Protein AF-A0A7J7HJM8-F1 (afdb_monomer)

InterPro domains:
  IPR050194 Glycosyltransferase group 1 [PTHR45947] (1-89)

Radius of gyration: 20.31 Å; Cα contacts (8 Å, |Δi|>4): 134; chains: 1; bounding box: 43×24×55 Å

Secondary structure (DSSP, 8-state):
-HHHHHHHHHS-S-EEES-HHHHHHHHHTT-S-GGGEEE-PPP--TTTS-GGG--HHHHHHHTTT-TTS--EEE-----GGGT-TT-SHHHHHHHTTTSS--------THHHHHHHHH-SEEE----------

Foldseek 3Di:
DLVVLLVVQQPDQADEDQDPVVLVVCVVSPSDPSVRYDYDHDDDDCVQQDLVLADPVLLCLQQVNPNPDAGEAEDDDLDVQLVPPVSDPVSVCVVCPPPRGDDPDDDDGSSVSNNNSSHPHYDYRDPPPPPPD

Structure (mmCIF, N/CA/C/O backbone):
data_AF-A0A7J7HJM8-F1
#
_entry.id   AF-A0A7J7HJM8-F1
#
loop_
_atom_site.group_PDB
_atom_site.id
_atom_site.type_symbol
_atom_site.label_atom_id
_atom_site.label_alt_id
_atom_site.label_comp_id
_atom_site.label_asym_id
_atom_site.label_entity_id
_atom_site.label_seq_id
_atom_site.pdbx_PDB_ins_code
_atom_site.Cartn_x
_atom_site.Cartn_y
_atom_site.Cartn_z
_atom_site.occupancy
_atom_site.B_iso_or_equiv
_atom_site.auth_seq_id
_atom_site.auth_c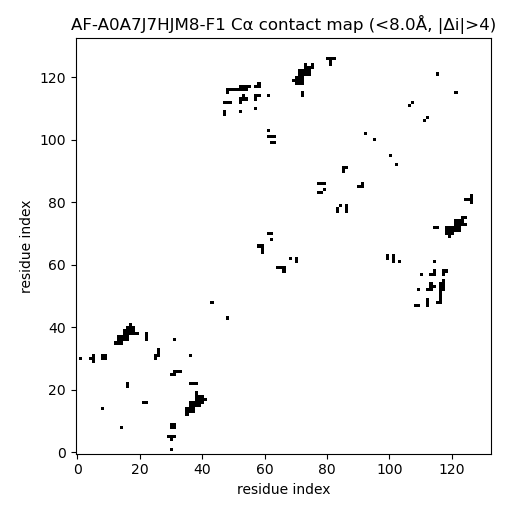omp_id
_atom_site.auth_asym_id
_atom_site.auth_atom_id
_atom_site.pdbx_PDB_model_num
ATOM 1 N N . MET A 1 1 ? 25.030 -5.208 -14.409 1.00 70.75 1 MET A N 1
ATOM 2 C CA . MET A 1 1 ? 23.550 -5.297 -14.348 1.00 70.75 1 MET A CA 1
ATOM 3 C C . MET A 1 1 ? 22.869 -4.757 -15.612 1.00 70.75 1 MET A C 1
ATOM 5 O O . MET A 1 1 ? 22.208 -5.522 -16.297 1.00 70.75 1 MET A O 1
ATOM 9 N N . TRP A 1 2 ? 23.064 -3.482 -15.981 1.00 82.19 2 TRP A N 1
ATOM 10 C CA . TRP A 1 2 ? 22.350 -2.816 -17.092 1.00 82.19 2 TRP A CA 1
ATOM 11 C C . TRP A 1 2 ? 22.435 -3.480 -18.469 1.00 82.19 2 TRP A C 1
ATOM 13 O O . TRP A 1 2 ? 21.497 -3.376 -19.252 1.00 82.19 2 TRP A O 1
ATOM 23 N N . TRP A 1 3 ? 23.540 -4.157 -18.778 1.00 83.81 3 TRP A N 1
ATOM 24 C CA . TRP A 1 3 ? 23.714 -4.827 -20.067 1.00 83.81 3 TRP A CA 1
ATOM 25 C C . TRP A 1 3 ? 22.663 -5.923 -20.308 1.00 83.81 3 TRP A C 1
ATOM 27 O O . TRP A 1 3 ? 22.124 -6.015 -21.406 1.00 83.81 3 TRP A O 1
ATOM 37 N N . VAL A 1 4 ? 22.289 -6.670 -19.264 1.00 86.94 4 VAL A N 1
ATOM 38 C CA . VAL A 1 4 ? 21.240 -7.701 -19.336 1.00 86.94 4 VAL A CA 1
ATOM 39 C C . VAL A 1 4 ? 19.870 -7.066 -19.582 1.00 86.94 4 VAL A C 1
ATOM 41 O O . VAL A 1 4 ? 19.132 -7.508 -20.454 1.00 86.94 4 VAL A O 1
ATOM 44 N N . ILE A 1 5 ? 19.561 -5.974 -18.875 1.00 86.31 5 ILE A N 1
ATOM 45 C CA . ILE A 1 5 ? 18.311 -5.219 -19.061 1.00 86.31 5 ILE A CA 1
ATOM 46 C C . ILE A 1 5 ? 18.226 -4.690 -20.503 1.00 86.31 5 ILE A C 1
ATOM 48 O O . ILE A 1 5 ? 17.219 -4.876 -21.176 1.00 86.31 5 ILE A O 1
ATOM 52 N N . LYS A 1 6 ? 19.311 -4.105 -21.024 1.00 87.75 6 LYS A N 1
ATOM 53 C CA . LYS A 1 6 ? 19.398 -3.644 -22.421 1.00 87.75 6 LYS A CA 1
ATOM 54 C C . LYS A 1 6 ? 19.201 -4.773 -23.426 1.00 87.75 6 LYS A C 1
ATOM 56 O O . LYS A 1 6 ? 18.524 -4.580 -24.429 1.00 87.75 6 LYS A O 1
ATOM 61 N N . PHE A 1 7 ? 19.815 -5.926 -23.182 1.00 87.94 7 PHE A N 1
ATOM 62 C CA . PHE A 1 7 ? 19.705 -7.084 -24.060 1.00 87.94 7 PHE A CA 1
ATOM 63 C C . PHE A 1 7 ? 18.255 -7.578 -24.151 1.00 87.94 7 PHE A C 1
ATOM 65 O O . PHE A 1 7 ? 17.721 -7.689 -25.251 1.00 87.94 7 PHE A O 1
ATOM 72 N N . LEU A 1 8 ? 17.592 -7.772 -23.008 1.00 87.81 8 LEU A N 1
ATOM 73 C CA . LEU A 1 8 ? 16.210 -8.258 -22.960 1.00 87.81 8 LEU A CA 1
ATOM 74 C C . LEU A 1 8 ? 15.218 -7.253 -23.569 1.00 87.81 8 LEU A C 1
ATOM 76 O O . LEU A 1 8 ? 14.380 -7.625 -24.385 1.00 87.81 8 LEU A O 1
ATOM 80 N N . HIS A 1 9 ? 15.339 -5.964 -23.240 1.00 87.81 9 HIS A N 1
ATOM 81 C CA . HIS A 1 9 ? 14.388 -4.936 -23.683 1.00 87.81 9 HIS A CA 1
ATOM 82 C C . HIS A 1 9 ? 14.575 -4.464 -25.137 1.00 87.81 9 HIS A C 1
ATOM 84 O O . HIS A 1 9 ? 13.723 -3.749 -25.671 1.00 87.81 9 HIS A O 1
ATOM 90 N N . LYS A 1 10 ? 15.662 -4.853 -25.811 1.00 84.44 10 LYS A N 1
ATOM 91 C CA . LYS A 1 10 ? 15.819 -4.615 -27.256 1.00 84.44 10 LYS A CA 1
ATOM 92 C C . LYS A 1 10 ? 14.919 -5.517 -28.099 1.00 84.44 10 LYS A C 1
ATOM 94 O O . LYS A 1 10 ? 14.487 -5.089 -29.166 1.00 84.44 10 LYS A O 1
ATOM 99 N N . ALA A 1 11 ? 14.639 -6.727 -27.615 1.00 87.19 11 ALA A N 1
ATOM 100 C CA . ALA A 1 11 ? 13.869 -7.739 -28.334 1.00 87.19 11 ALA A CA 1
ATOM 101 C C . ALA A 1 11 ? 12.345 -7.603 -28.166 1.00 87.19 11 ALA A C 1
ATOM 103 O O . ALA A 1 11 ? 11.607 -8.347 -28.799 1.00 87.19 11 ALA A O 1
ATOM 104 N N . VAL A 1 12 ? 11.866 -6.675 -27.329 1.00 88.38 12 VAL A N 1
ATOM 105 C CA . VAL A 1 12 ? 10.429 -6.488 -27.080 1.00 88.38 12 VAL A CA 1
ATOM 106 C C . VAL A 1 12 ? 9.840 -5.358 -27.924 1.00 88.38 12 VAL A C 1
ATOM 108 O O . VAL A 1 12 ? 10.487 -4.335 -28.199 1.00 88.38 12 VAL A O 1
ATOM 111 N N . ASP A 1 13 ? 8.576 -5.517 -28.303 1.00 90.94 13 ASP A N 1
ATOM 112 C CA . ASP A 1 13 ? 7.807 -4.492 -29.013 1.00 90.94 13 ASP A CA 1
ATOM 113 C C . ASP A 1 13 ? 7.406 -3.341 -28.090 1.00 90.94 13 ASP A C 1
ATOM 115 O O . ASP A 1 13 ? 7.412 -2.178 -28.499 1.00 90.94 13 ASP A O 1
ATOM 119 N N . LEU A 1 14 ? 7.132 -3.656 -26.820 1.00 92.62 14 LEU A N 1
ATOM 120 C CA . LEU A 1 14 ? 6.681 -2.698 -25.822 1.00 92.62 14 LEU A CA 1
ATOM 121 C C . LEU A 1 14 ? 7.284 -2.984 -24.442 1.00 92.62 14 LEU A C 1
ATOM 123 O O . LEU A 1 14 ? 7.293 -4.117 -23.970 1.00 92.62 14 LEU A O 1
ATOM 127 N N . THR A 1 15 ? 7.771 -1.935 -23.778 1.00 93.00 15 THR A N 1
ATOM 128 C CA . THR A 1 15 ? 8.237 -1.972 -22.387 1.00 93.00 15 THR A CA 1
ATOM 129 C C . THR A 1 15 ? 7.250 -1.223 -21.500 1.00 93.00 15 THR A C 1
ATOM 131 O O . THR A 1 15 ? 7.170 0.006 -21.538 1.00 93.00 15 THR A O 1
ATOM 134 N N . LEU A 1 16 ? 6.502 -1.974 -20.695 1.00 93.25 16 LEU A N 1
ATOM 135 C CA . LEU A 1 16 ? 5.553 -1.428 -19.730 1.00 93.25 16 LEU A CA 1
ATOM 136 C C . LEU A 1 16 ? 6.244 -1.164 -18.394 1.00 93.25 16 LEU A C 1
ATOM 138 O O . LEU A 1 16 ? 6.873 -2.059 -17.830 1.00 93.25 16 LEU A O 1
ATOM 142 N N . VAL A 1 17 ? 6.104 0.053 -17.872 1.00 92.75 17 VAL A N 1
ATOM 143 C CA . VAL A 1 17 ? 6.660 0.436 -16.569 1.00 92.75 17 VAL A CA 1
ATOM 144 C C . VAL A 1 17 ? 5.587 0.993 -15.632 1.00 92.75 17 VAL A C 1
ATOM 146 O O . VAL A 1 17 ? 4.693 1.713 -16.075 1.00 92.75 17 VAL A O 1
ATOM 149 N N . PRO A 1 18 ? 5.666 0.696 -14.324 1.00 89.56 18 PRO A N 1
ATOM 150 C CA . PRO A 1 18 ? 4.660 1.100 -13.344 1.00 89.56 18 PRO A CA 1
ATOM 151 C C . PRO A 1 18 ? 4.703 2.581 -12.948 1.00 89.56 18 PRO A C 1
ATOM 153 O O . PRO A 1 18 ? 3.815 3.029 -12.226 1.00 89.56 18 PRO A O 1
ATOM 156 N N . SER A 1 19 ? 5.747 3.331 -13.317 1.00 88.81 19 SER A N 1
ATOM 157 C CA . SER A 1 19 ? 5.898 4.732 -12.912 1.00 88.81 19 SER A CA 1
ATOM 158 C C . SER A 1 19 ? 6.695 5.558 -13.919 1.00 88.81 19 SER A C 1
ATOM 160 O O . SER A 1 19 ? 7.580 5.056 -14.614 1.00 88.81 19 SER A O 1
ATOM 162 N N . ALA A 1 20 ? 6.408 6.862 -13.949 1.00 89.94 20 ALA A N 1
ATOM 163 C CA . ALA A 1 20 ? 7.125 7.821 -14.787 1.00 89.94 20 ALA A CA 1
ATOM 164 C C . ALA A 1 20 ? 8.594 7.992 -14.374 1.00 89.94 20 ALA A C 1
ATOM 166 O O . ALA A 1 20 ? 9.437 8.250 -15.227 1.00 89.94 20 ALA A O 1
ATOM 167 N N . ALA A 1 21 ? 8.913 7.821 -13.087 1.00 89.88 21 ALA A N 1
ATOM 168 C CA . ALA A 1 21 ? 10.294 7.856 -12.609 1.00 89.88 21 ALA A CA 1
ATOM 169 C C . ALA A 1 21 ? 11.125 6.733 -13.248 1.00 89.88 21 ALA A C 1
ATOM 171 O O . ALA A 1 21 ? 12.158 7.003 -13.853 1.00 89.88 21 ALA A O 1
ATOM 172 N N . LEU A 1 22 ? 10.611 5.498 -13.227 1.00 89.25 22 LEU A N 1
ATOM 173 C CA . LEU A 1 22 ? 11.294 4.370 -13.855 1.00 89.25 22 LEU A CA 1
ATOM 174 C C . LEU A 1 22 ? 11.353 4.517 -15.382 1.00 89.25 22 LEU A C 1
ATOM 176 O O . LEU A 1 22 ? 12.363 4.171 -15.986 1.00 89.25 22 LEU A O 1
ATOM 180 N N . ALA A 1 23 ? 10.307 5.069 -16.010 1.00 91.12 23 ALA A N 1
ATOM 181 C CA . ALA A 1 23 ? 10.333 5.383 -17.441 1.00 91.12 23 ALA A CA 1
ATOM 182 C C . ALA A 1 23 ? 11.530 6.284 -17.793 1.00 91.12 23 ALA A C 1
ATOM 184 O O . ALA A 1 23 ? 12.327 5.933 -18.662 1.00 91.12 23 ALA A O 1
ATOM 185 N N . LYS A 1 24 ? 11.705 7.387 -17.052 1.00 91.31 24 LYS A N 1
ATOM 186 C CA . LYS A 1 24 ? 12.821 8.327 -17.235 1.00 91.31 24 LYS A CA 1
ATOM 187 C C . LYS A 1 24 ? 14.181 7.672 -17.005 1.00 91.31 24 LYS A C 1
ATOM 189 O O . LYS A 1 24 ? 15.111 7.928 -17.765 1.00 91.31 24 LYS A O 1
ATOM 194 N N . GLU A 1 25 ? 14.307 6.809 -15.998 1.00 91.44 25 GLU A N 1
ATOM 195 C CA . GLU A 1 25 ? 15.548 6.067 -15.743 1.00 91.44 25 GLU A CA 1
ATOM 196 C C . GLU A 1 25 ? 15.914 5.139 -16.911 1.00 91.44 25 GLU A C 1
ATOM 198 O O . GLU A 1 25 ? 17.069 5.111 -17.341 1.00 91.44 25 GLU A O 1
ATOM 203 N N . LEU A 1 26 ? 14.940 4.409 -17.469 1.00 91.69 26 LEU A N 1
ATOM 204 C CA . LEU A 1 26 ? 15.170 3.529 -18.620 1.00 91.69 26 LEU A CA 1
ATOM 205 C C . LEU A 1 26 ? 15.526 4.312 -19.891 1.00 91.69 26 LEU A C 1
ATOM 207 O O . LEU A 1 26 ? 16.384 3.867 -20.663 1.00 91.69 26 LEU A O 1
ATOM 211 N N . GLU A 1 27 ? 14.898 5.470 -20.103 1.00 91.19 27 GLU A N 1
ATOM 212 C CA . GLU A 1 27 ? 15.213 6.383 -21.206 1.00 91.19 27 GLU A CA 1
ATOM 213 C C . GLU A 1 27 ? 16.634 6.938 -21.082 1.00 91.19 27 GLU A C 1
ATOM 215 O O . GLU A 1 27 ? 17.426 6.818 -22.021 1.00 91.19 27 GLU A O 1
ATOM 220 N N . ALA A 1 28 ? 16.997 7.467 -19.909 1.00 91.31 28 ALA A N 1
ATOM 221 C CA . ALA A 1 28 ? 18.328 8.006 -19.634 1.00 91.31 28 ALA A CA 1
ATOM 222 C C . ALA A 1 28 ? 19.417 6.934 -19.787 1.00 91.31 28 ALA A C 1
ATOM 224 O O . ALA A 1 28 ? 20.464 7.171 -20.392 1.00 91.31 28 ALA A O 1
ATOM 225 N N . ALA A 1 29 ? 19.143 5.713 -19.323 1.00 91.12 29 ALA A N 1
ATOM 226 C CA . ALA A 1 29 ? 20.038 4.576 -19.486 1.00 91.12 29 ALA A CA 1
ATOM 227 C C . ALA A 1 29 ? 20.089 4.038 -20.930 1.00 91.12 29 ALA A C 1
ATOM 229 O O . ALA A 1 29 ? 20.924 3.173 -21.216 1.00 91.12 29 ALA A O 1
ATOM 230 N N . ARG A 1 30 ? 19.247 4.536 -21.850 1.00 90.00 30 ARG A N 1
ATOM 231 C CA . ARG A 1 30 ? 19.103 4.069 -23.241 1.00 90.00 30 ARG A CA 1
ATOM 232 C C . ARG A 1 30 ? 18.853 2.563 -23.308 1.00 90.00 30 ARG A C 1
ATOM 234 O O . ARG A 1 30 ? 19.567 1.831 -23.999 1.00 90.00 30 ARG A O 1
ATOM 241 N N . VAL A 1 31 ? 17.893 2.088 -22.514 1.00 89.12 31 VAL A N 1
ATOM 242 C CA . VAL A 1 31 ? 17.541 0.662 -22.451 1.00 89.12 31 VAL A CA 1
ATOM 243 C C . VAL A 1 31 ? 16.861 0.189 -23.730 1.00 89.12 31 VAL A C 1
ATOM 245 O O . VAL A 1 31 ? 17.229 -0.848 -24.277 1.00 89.12 31 VAL A O 1
ATOM 248 N N . THR A 1 32 ? 15.913 0.974 -24.226 1.00 88.12 32 THR A N 1
ATOM 249 C CA . THR A 1 32 ? 15.220 0.765 -25.499 1.00 88.12 32 THR A CA 1
ATOM 250 C C . THR A 1 32 ? 14.843 2.129 -26.083 1.00 88.12 32 THR A C 1
ATOM 252 O O . THR A 1 32 ? 15.111 3.163 -25.467 1.00 88.12 32 THR A O 1
ATOM 255 N N . ALA A 1 33 ? 14.271 2.162 -27.284 1.00 85.81 33 ALA A N 1
ATOM 256 C CA . ALA A 1 33 ? 13.801 3.414 -27.868 1.00 85.81 33 ALA A CA 1
ATOM 257 C C . ALA A 1 33 ? 12.662 3.997 -27.010 1.00 85.81 33 ALA A C 1
ATOM 259 O O . ALA A 1 33 ? 11.739 3.272 -26.644 1.00 85.81 33 ALA A O 1
ATOM 260 N N . GLY A 1 34 ? 12.710 5.294 -26.686 1.00 82.12 34 GLY A N 1
ATOM 261 C CA . GLY A 1 34 ? 11.734 5.920 -25.776 1.00 82.12 34 GLY A CA 1
ATOM 262 C C . GLY A 1 34 ? 10.281 5.764 -26.240 1.00 82.12 34 GLY A C 1
ATOM 263 O O . GLY A 1 34 ? 9.378 5.546 -25.439 1.00 82.12 34 GLY A O 1
ATOM 264 N N . ASN A 1 35 ? 10.048 5.723 -27.556 1.00 88.56 35 ASN A N 1
ATOM 265 C CA . ASN A 1 35 ? 8.721 5.475 -28.120 1.00 88.56 35 ASN A CA 1
ATOM 266 C C . ASN A 1 35 ? 8.150 4.078 -27.801 1.00 88.56 35 ASN A C 1
ATOM 268 O O . ASN A 1 35 ? 6.934 3.917 -27.915 1.00 88.56 35 ASN A O 1
ATOM 272 N N . LYS A 1 36 ? 8.975 3.109 -27.379 1.00 91.38 36 LYS A N 1
ATOM 273 C CA . LYS A 1 36 ? 8.562 1.771 -26.918 1.00 91.38 36 LYS A CA 1
ATOM 274 C C . LYS A 1 36 ? 8.248 1.704 -25.421 1.00 91.38 36 LYS A C 1
ATOM 276 O O . LYS A 1 36 ? 7.777 0.669 -24.953 1.00 91.38 36 LYS A O 1
ATOM 281 N N . ILE A 1 37 ? 8.512 2.760 -24.654 1.00 93.56 37 ILE A N 1
ATOM 282 C CA . ILE A 1 37 ? 8.233 2.791 -23.216 1.00 93.56 37 ILE A CA 1
ATOM 283 C C . ILE A 1 37 ? 6.822 3.346 -23.003 1.00 93.56 37 ILE A C 1
ATOM 285 O O . ILE A 1 37 ? 6.440 4.375 -23.568 1.00 93.56 37 ILE A O 1
ATOM 289 N N . ARG A 1 38 ? 6.007 2.642 -22.214 1.00 93.31 38 ARG A N 1
ATOM 290 C CA . ARG A 1 38 ? 4.646 3.069 -21.858 1.00 93.31 38 ARG A CA 1
ATOM 291 C C . ARG A 1 38 ? 4.374 2.847 -20.379 1.00 93.31 38 ARG A C 1
ATOM 293 O O . ARG A 1 38 ? 4.852 1.885 -19.781 1.00 93.31 38 ARG A O 1
ATOM 300 N N . LEU A 1 39 ? 3.580 3.747 -19.805 1.00 92.75 39 LEU A N 1
ATOM 301 C CA . LEU A 1 39 ? 3.107 3.606 -18.436 1.00 92.75 39 LEU A CA 1
ATOM 302 C C . LEU A 1 39 ? 2.005 2.557 -18.369 1.00 92.75 39 LEU A C 1
ATOM 304 O O . LEU A 1 39 ? 1.005 2.648 -19.077 1.00 92.75 39 LEU A O 1
ATOM 308 N N . TRP A 1 40 ? 2.188 1.595 -17.474 1.00 92.19 40 TRP A N 1
ATOM 309 C CA . TRP A 1 40 ? 1.139 0.694 -17.034 1.00 92.19 40 TRP A CA 1
ATOM 310 C C . TRP A 1 40 ? 0.768 1.056 -15.604 1.00 92.19 40 TRP A C 1
ATOM 312 O O . TRP A 1 40 ? 1.415 0.634 -14.641 1.00 92.19 40 TRP A O 1
ATOM 322 N N . ASN A 1 41 ? -0.255 1.897 -15.472 1.00 83.06 41 ASN A N 1
ATOM 323 C CA . ASN A 1 41 ? -0.727 2.324 -14.165 1.00 83.06 41 ASN A CA 1
ATOM 324 C C . ASN A 1 41 ? -1.286 1.120 -13.405 1.00 83.06 41 ASN A C 1
ATOM 326 O O . ASN A 1 41 ? -2.005 0.287 -13.957 1.00 83.06 41 ASN A O 1
ATOM 330 N N . LYS A 1 42 ? -0.945 1.023 -12.121 1.00 81.25 42 LYS A N 1
ATOM 331 C CA . LYS A 1 42 ? -1.498 -0.019 -11.259 1.00 81.25 42 LYS A CA 1
ATOM 332 C C . LYS A 1 42 ? -2.972 0.288 -10.995 1.00 81.25 42 LYS A C 1
ATOM 334 O O . LYS A 1 42 ? -3.299 1.409 -10.614 1.00 81.25 42 LYS A O 1
ATOM 339 N N . GLY A 1 43 ? -3.832 -0.706 -11.190 1.00 86.00 43 GLY A N 1
ATOM 340 C CA . GLY A 1 43 ? -5.216 -0.664 -10.725 1.00 86.00 43 GLY A CA 1
ATOM 341 C C . GLY A 1 43 ? -5.322 -1.038 -9.246 1.00 86.00 43 GLY A C 1
ATOM 342 O O . GLY A 1 43 ? -4.400 -1.628 -8.676 1.00 86.00 43 GLY A O 1
ATOM 343 N N . VAL A 1 44 ? -6.462 -0.711 -8.644 1.00 89.31 44 VAL A N 1
ATOM 344 C CA . VAL A 1 44 ? -6.884 -1.212 -7.331 1.00 89.31 44 VAL A CA 1
ATOM 345 C C . VAL A 1 44 ? -8.159 -2.029 -7.516 1.00 89.31 44 VAL A C 1
ATOM 347 O O . VAL A 1 44 ? -8.984 -1.693 -8.362 1.00 89.31 44 VAL A O 1
ATOM 350 N N . ASP A 1 45 ? -8.305 -3.106 -6.748 1.00 91.56 45 ASP A N 1
ATOM 351 C CA . ASP A 1 45 ? -9.552 -3.865 -6.692 1.00 91.56 45 ASP A CA 1
ATOM 352 C C . ASP A 1 45 ? -10.626 -3.034 -5.972 1.00 91.56 45 ASP A C 1
ATOM 354 O O . ASP A 1 45 ? -10.626 -2.913 -4.745 1.00 91.56 45 ASP A O 1
ATOM 358 N N . SER A 1 46 ? -11.529 -2.439 -6.749 1.00 93.19 46 SER A N 1
ATOM 359 C CA . SER A 1 46 ? -12.621 -1.605 -6.247 1.00 93.19 46 SER A CA 1
ATOM 360 C C . SER A 1 46 ? -13.735 -2.394 -5.569 1.00 93.19 46 SER A C 1
ATOM 362 O O . SER A 1 46 ? -14.581 -1.785 -4.919 1.00 93.19 46 SER A O 1
ATOM 364 N N . GLU A 1 47 ? -13.782 -3.717 -5.730 1.00 94.00 47 GLU A N 1
ATOM 365 C CA . GLU A 1 47 ? -14.769 -4.541 -5.042 1.00 94.00 47 GLU A CA 1
ATOM 366 C C . GLU A 1 47 ? -14.348 -4.776 -3.608 1.00 94.00 47 GLU A C 1
ATOM 368 O O . GLU A 1 47 ? -15.172 -4.546 -2.727 1.00 94.00 47 GLU A O 1
ATOM 373 N N . SER A 1 48 ? -13.088 -5.170 -3.391 1.00 91.69 48 SER A N 1
ATOM 374 C CA . SER A 1 48 ? -12.521 -5.433 -2.066 1.00 91.69 48 SER A CA 1
ATOM 375 C C . SER A 1 48 ? -12.175 -4.152 -1.308 1.00 91.69 48 SER A C 1
ATOM 377 O O . SER A 1 48 ? -12.377 -4.090 -0.099 1.00 91.69 48 SER A O 1
ATOM 379 N N . PHE A 1 49 ? -11.682 -3.105 -1.977 1.00 91.62 49 PHE A N 1
ATOM 380 C CA . PHE A 1 49 ? -11.337 -1.823 -1.347 1.00 91.62 49 PHE A CA 1
ATOM 381 C C . PHE A 1 49 ? -12.427 -0.780 -1.597 1.00 91.62 49 PHE A C 1
ATOM 383 O O . PHE A 1 49 ? -12.226 0.215 -2.293 1.00 91.62 49 PHE A O 1
ATOM 390 N N . HIS A 1 50 ? -13.601 -1.031 -1.016 1.00 93.75 50 HIS A N 1
ATOM 391 C CA . HIS A 1 50 ? -14.794 -0.205 -1.180 1.00 93.75 50 HIS A CA 1
ATOM 392 C C . HIS A 1 50 ? -15.260 0.391 0.162 1.00 93.75 50 HIS A C 1
ATOM 394 O O . HIS A 1 50 ? -15.283 -0.332 1.162 1.00 93.75 50 HIS A O 1
ATOM 400 N N . PRO A 1 51 ? -15.770 1.641 0.206 1.00 95.00 51 PRO A N 1
ATOM 401 C CA . PRO A 1 51 ? -16.319 2.255 1.427 1.00 95.00 51 PRO A CA 1
ATOM 402 C C . PRO A 1 51 ? -17.453 1.473 2.115 1.00 95.00 51 PRO A C 1
ATOM 404 O O . PRO A 1 51 ? -17.788 1.746 3.263 1.00 95.00 51 PRO A O 1
ATOM 407 N N . LYS A 1 52 ? -18.034 0.479 1.428 1.00 95.94 52 LYS A N 1
ATOM 408 C CA . LYS A 1 52 ? -19.122 -0.368 1.952 1.00 95.94 52 LYS A CA 1
ATOM 409 C C . LYS A 1 52 ? -18.669 -1.247 3.121 1.00 95.94 52 LYS A C 1
ATOM 411 O O . LYS A 1 52 ? -19.504 -1.669 3.903 1.00 95.94 52 LYS A O 1
ATOM 416 N N . TYR A 1 53 ? -17.365 -1.509 3.234 1.00 96.69 53 TYR A N 1
ATOM 417 C CA . TYR A 1 53 ? -16.793 -2.296 4.326 1.00 96.69 53 TYR A CA 1
ATOM 418 C C . TYR A 1 53 ? -16.524 -1.466 5.586 1.00 96.69 53 TYR A C 1
ATOM 420 O O . TYR A 1 53 ? -15.857 -1.941 6.496 1.00 96.69 53 TYR A O 1
ATOM 428 N N . ARG A 1 54 ? -16.994 -0.217 5.679 1.00 95.38 54 ARG A N 1
ATOM 429 C CA . ARG A 1 54 ? -16.850 0.555 6.918 1.00 95.38 54 ARG A CA 1
ATOM 430 C C . ARG A 1 54 ? -17.535 -0.189 8.072 1.00 95.38 54 ARG A C 1
ATOM 432 O O . ARG A 1 54 ? -18.709 -0.531 7.971 1.00 95.38 54 ARG A O 1
ATOM 439 N N . SER A 1 55 ? -16.805 -0.420 9.162 1.00 96.50 55 SER A N 1
ATOM 440 C CA . SER A 1 55 ? -17.272 -1.206 10.308 1.00 96.50 55 SER A CA 1
ATOM 441 C C . SER A 1 55 ? -17.041 -0.449 11.612 1.00 96.50 55 SER A C 1
ATOM 443 O O . SER A 1 55 ? -15.934 0.013 11.894 1.00 96.50 55 SER A O 1
ATOM 445 N N . GLN A 1 56 ? -18.090 -0.336 12.431 1.00 96.19 56 GLN A N 1
ATOM 446 C CA . GLN A 1 56 ? -17.993 0.294 13.748 1.00 96.19 56 GLN A CA 1
ATOM 447 C C . GLN A 1 56 ? -17.114 -0.527 14.700 1.00 96.19 56 GLN A C 1
ATOM 449 O O . GLN A 1 56 ? -16.332 0.0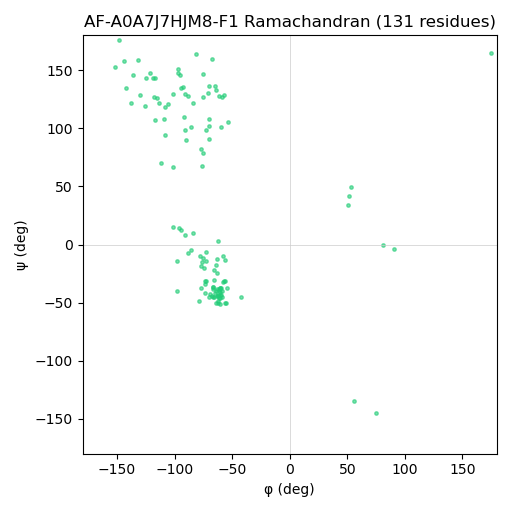45 15.455 1.00 96.19 56 GLN A O 1
ATOM 454 N N . GLU A 1 57 ? -17.176 -1.857 14.616 1.00 96.00 57 GLU A N 1
ATOM 455 C CA . GLU A 1 57 ? -16.322 -2.751 15.405 1.00 96.00 57 GLU A CA 1
ATOM 456 C C . GLU A 1 57 ? -14.844 -2.556 15.053 1.00 96.00 57 GLU A C 1
ATOM 458 O O . GLU A 1 57 ? -14.002 -2.407 15.942 1.00 96.00 57 GLU A O 1
ATOM 463 N N . MET A 1 58 ? -14.525 -2.467 13.756 1.00 95.56 58 MET A N 1
ATOM 464 C CA . MET A 1 58 ? -13.160 -2.191 13.309 1.00 95.56 58 MET A CA 1
ATOM 465 C C . MET A 1 58 ? -12.709 -0.793 13.740 1.00 95.56 58 MET A C 1
ATOM 467 O O . MET A 1 58 ? -11.589 -0.641 14.222 1.00 95.56 58 MET A O 1
ATOM 471 N N . ARG A 1 59 ? -13.578 0.224 13.645 1.00 95.75 59 ARG A N 1
ATOM 472 C CA . ARG A 1 59 ? -13.274 1.582 14.121 1.00 95.75 59 ARG A CA 1
ATOM 473 C C . ARG A 1 59 ? -12.885 1.582 15.599 1.00 95.75 59 ARG A C 1
ATOM 475 O O . ARG A 1 59 ? -11.829 2.108 15.925 1.00 95.75 59 ARG A O 1
ATOM 482 N N . ILE A 1 6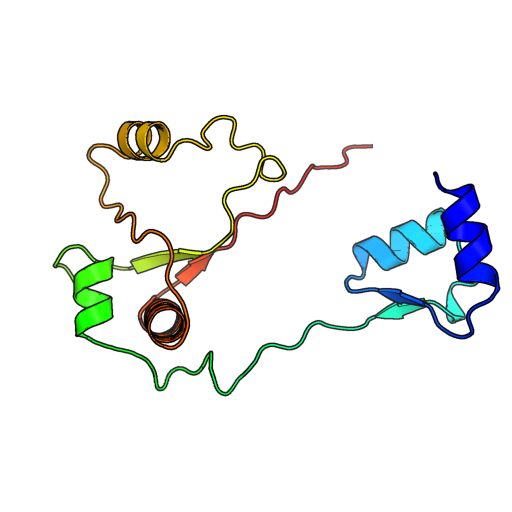0 ? -13.684 0.945 16.457 1.00 95.19 60 ILE A N 1
ATOM 483 C CA . ILE A 1 60 ? -13.425 0.832 17.903 1.00 95.19 60 ILE A CA 1
ATOM 484 C C . ILE A 1 60 ? -12.102 0.101 18.169 1.00 95.19 60 ILE A C 1
ATOM 486 O O . ILE A 1 60 ? -11.312 0.539 19.008 1.00 95.19 60 ILE A O 1
ATOM 490 N N . ARG A 1 61 ? -11.838 -0.990 17.437 1.00 93.88 61 ARG A N 1
ATOM 491 C CA . ARG A 1 61 ? -10.590 -1.762 17.540 1.00 93.88 61 ARG A CA 1
ATOM 492 C C . ARG A 1 61 ? -9.369 -0.915 17.181 1.00 93.88 61 ARG A C 1
ATOM 494 O O . ARG A 1 61 ? -8.374 -0.958 17.899 1.00 93.88 61 ARG A O 1
ATOM 501 N N . LEU A 1 62 ? -9.429 -0.164 16.082 1.00 93.44 62 LEU A N 1
ATOM 502 C CA . LEU A 1 62 ? -8.310 0.652 15.600 1.00 93.44 62 LEU A CA 1
ATOM 503 C C . LEU A 1 62 ? -8.082 1.908 16.449 1.00 93.44 62 LEU A C 1
ATOM 505 O O . LEU A 1 62 ? -6.942 2.338 16.601 1.00 93.44 62 LEU A O 1
ATOM 509 N N . SER A 1 63 ? -9.140 2.472 17.035 1.00 93.00 63 SER A N 1
ATOM 510 C CA . SER A 1 63 ? -9.081 3.682 17.860 1.00 93.00 63 SER A CA 1
ATOM 511 C C . SER A 1 63 ? -8.874 3.413 19.354 1.00 93.00 63 SER A C 1
ATOM 513 O O . SER A 1 63 ? -9.017 4.331 20.159 1.00 93.00 63 SER A O 1
ATOM 515 N N . ASN A 1 64 ? -8.605 2.163 19.750 1.00 91.25 64 ASN A N 1
ATOM 516 C CA . ASN A 1 64 ? -8.479 1.751 21.151 1.00 91.25 64 ASN A CA 1
ATOM 517 C C . ASN A 1 64 ? -9.675 2.188 22.029 1.00 91.25 64 ASN A C 1
ATOM 519 O O . ASN A 1 64 ? -9.499 2.667 23.147 1.00 91.25 64 ASN A O 1
ATOM 523 N N . GLY A 1 65 ? -10.899 2.067 21.503 1.00 91.44 65 GLY A N 1
ATOM 524 C CA . GLY A 1 65 ? -12.124 2.442 22.220 1.00 91.44 65 GLY A CA 1
ATOM 525 C C . GLY A 1 65 ? -12.594 3.886 22.028 1.00 91.44 65 GLY A C 1
ATOM 526 O O . GLY A 1 65 ? -13.679 4.219 22.494 1.00 91.44 65 GLY A O 1
ATOM 527 N N . GLU A 1 66 ? -11.845 4.732 21.312 1.00 92.38 66 GLU A N 1
ATOM 528 C CA . GLU A 1 66 ? -12.195 6.149 21.109 1.00 92.38 66 GLU A CA 1
ATOM 529 C C . GLU A 1 66 ? -12.578 6.474 19.646 1.00 92.38 66 GLU A C 1
ATOM 531 O O . GLU A 1 66 ? -11.823 7.144 18.938 1.00 92.38 66 GLU A O 1
ATOM 536 N N . PRO A 1 67 ? -13.734 6.000 19.143 1.00 92.81 67 PRO A N 1
ATOM 537 C CA . PRO A 1 67 ? -14.062 6.036 17.714 1.00 92.81 67 PRO A CA 1
ATOM 538 C C . PRO A 1 67 ? -14.173 7.450 17.122 1.00 92.81 67 PRO A C 1
ATOM 540 O O . PRO A 1 67 ? -13.941 7.615 15.925 1.00 92.81 67 PRO A O 1
ATOM 543 N N . GLU A 1 68 ? -14.473 8.461 17.940 1.00 93.50 68 GLU A N 1
ATOM 544 C CA . GLU A 1 68 ? -14.622 9.861 17.512 1.00 93.50 68 GLU A CA 1
ATOM 545 C C . GLU A 1 68 ? -13.284 10.571 17.252 1.00 93.50 68 GLU A C 1
ATOM 547 O O . GLU A 1 68 ? -13.252 11.638 16.637 1.00 93.50 68 GLU A O 1
ATOM 552 N N . ARG A 1 69 ? -12.157 10.012 17.714 1.00 92.06 69 ARG A N 1
ATOM 553 C CA . ARG A 1 69 ? -10.846 10.618 17.459 1.00 92.06 69 ARG A CA 1
ATOM 554 C C . ARG A 1 69 ? -10.399 10.380 16.011 1.00 92.06 69 ARG A C 1
ATOM 556 O O . ARG A 1 69 ? -10.683 9.313 15.462 1.00 92.06 69 ARG A O 1
ATOM 563 N N . PRO A 1 70 ? -9.664 11.331 15.400 1.00 92.56 70 PRO A N 1
ATOM 564 C CA . PRO A 1 70 ? -9.066 11.129 14.086 1.00 92.56 70 PRO A CA 1
ATOM 565 C C . PRO A 1 70 ? -8.148 9.903 14.065 1.00 92.56 70 PRO A C 1
ATOM 567 O O . PRO A 1 70 ? -7.245 9.782 14.896 1.00 92.56 70 PRO A O 1
ATOM 570 N N . LEU A 1 71 ? -8.355 9.021 13.091 1.00 92.06 71 LEU A N 1
ATOM 571 C CA . LEU A 1 71 ? -7.634 7.766 12.934 1.00 92.06 71 LEU A CA 1
ATOM 572 C C . LEU A 1 71 ? -6.767 7.788 11.670 1.00 92.06 71 LEU A C 1
ATOM 574 O O . LEU A 1 71 ? -7.260 7.947 10.548 1.00 92.06 71 LEU A O 1
ATOM 578 N N . LYS A 1 72 ? -5.460 7.586 11.857 1.00 91.44 72 LYS A N 1
ATOM 579 C CA . LYS A 1 72 ? -4.495 7.436 10.767 1.00 91.44 72 LYS A CA 1
ATOM 580 C C . LYS A 1 72 ? -4.015 5.994 10.676 1.00 91.44 72 LYS A C 1
ATOM 582 O O . LYS A 1 72 ? -3.318 5.523 11.572 1.00 91.44 72 LYS A O 1
ATOM 587 N N . ASP A 1 73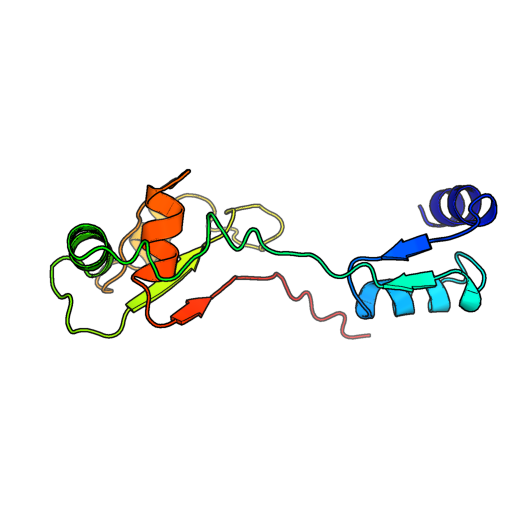 ? -4.279 5.353 9.545 1.00 89.69 73 ASP A N 1
ATOM 588 C CA . ASP A 1 73 ? -3.826 3.991 9.288 1.00 89.69 73 ASP A CA 1
ATOM 589 C C . ASP A 1 73 ? -2.487 3.979 8.554 1.00 89.69 73 ASP A C 1
ATOM 591 O O . ASP A 1 73 ? -2.258 4.706 7.578 1.00 89.69 73 ASP A O 1
ATOM 595 N N . LEU A 1 74 ? -1.589 3.109 9.007 1.00 88.25 74 LEU A N 1
ATOM 596 C CA . LEU A 1 74 ? -0.346 2.794 8.320 1.00 88.25 74 LEU A CA 1
ATOM 597 C C . LEU A 1 74 ? -0.373 1.323 7.923 1.00 88.25 74 LEU A C 1
ATOM 599 O O . LEU A 1 74 ? -0.201 0.436 8.755 1.00 88.25 74 LEU A O 1
ATOM 603 N N . VAL A 1 75 ? -0.553 1.076 6.628 1.00 87.81 75 VAL A N 1
ATOM 604 C CA . VAL A 1 75 ? -0.611 -0.279 6.079 1.00 87.81 75 VAL A CA 1
ATOM 605 C C . VAL A 1 75 ? 0.575 -0.495 5.156 1.00 87.81 75 VAL A C 1
ATOM 607 O O . VAL A 1 75 ? 0.824 0.254 4.210 1.00 87.81 75 VAL A O 1
ATOM 610 N N . GLY A 1 76 ? 1.329 -1.553 5.416 1.00 84.56 76 GLY A N 1
ATOM 611 C CA . GLY A 1 76 ? 2.425 -1.947 4.556 1.00 84.56 76 GLY A CA 1
ATOM 612 C C . GLY A 1 76 ? 3.216 -3.101 5.135 1.00 84.56 76 GLY A C 1
ATOM 613 O O . GLY A 1 76 ? 3.127 -3.419 6.317 1.00 84.56 76 GLY A O 1
ATOM 614 N N . ARG A 1 77 ? 4.028 -3.720 4.281 1.00 79.25 77 ARG A N 1
ATOM 615 C CA . ARG A 1 77 ? 5.008 -4.702 4.737 1.00 79.25 77 ARG A CA 1
ATOM 616 C C . ARG A 1 77 ? 6.107 -3.990 5.519 1.00 79.25 77 ARG A C 1
ATOM 618 O O . ARG A 1 77 ? 6.584 -2.936 5.088 1.00 79.25 77 ARG A O 1
ATOM 625 N N . LEU A 1 78 ? 6.483 -4.586 6.642 1.00 75.19 78 LEU A N 1
ATOM 626 C CA . LEU A 1 78 ? 7.695 -4.261 7.376 1.00 75.19 78 LEU A CA 1
ATOM 627 C C . LEU A 1 78 ? 8.820 -5.090 6.749 1.00 75.19 78 LEU A C 1
ATOM 629 O O . LEU A 1 78 ? 8.898 -6.296 6.967 1.00 75.19 78 LEU A O 1
ATOM 633 N N . GLY A 1 79 ? 9.620 -4.452 5.899 1.00 67.00 79 GLY A N 1
ATOM 634 C CA . GLY A 1 79 ? 10.745 -5.074 5.207 1.00 67.00 79 GLY A CA 1
ATOM 635 C C . GLY A 1 79 ? 12.013 -4.230 5.319 1.00 67.00 79 GLY A C 1
ATOM 636 O O . GLY A 1 79 ? 11.950 -3.028 5.597 1.00 67.00 79 GLY A O 1
ATOM 637 N N . VAL A 1 80 ? 13.168 -4.873 5.126 1.00 63.16 80 VAL A N 1
ATOM 638 C CA . VAL A 1 80 ? 14.509 -4.257 5.224 1.00 63.16 80 VAL A CA 1
ATOM 639 C C . VA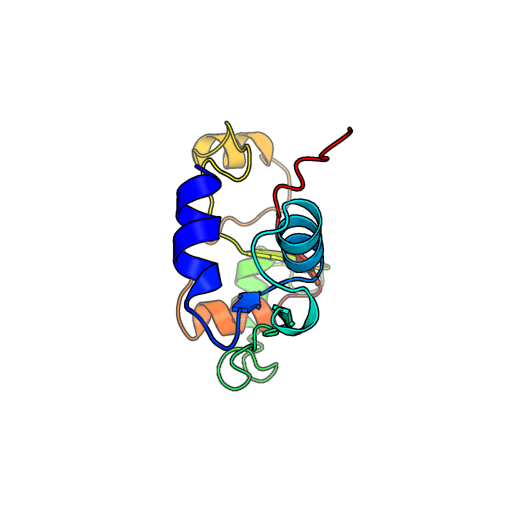L A 1 80 ? 14.641 -3.080 4.257 1.00 63.16 80 VAL A C 1
ATOM 641 O O . VAL A 1 80 ? 15.263 -2.066 4.563 1.00 63.16 80 VAL A O 1
ATOM 644 N N . GLU A 1 81 ? 13.968 -3.163 3.111 1.00 57.38 81 GLU A N 1
ATOM 645 C CA . GLU A 1 81 ? 13.913 -2.120 2.095 1.00 57.38 81 GLU A CA 1
ATOM 646 C C . GLU A 1 81 ? 13.265 -0.816 2.569 1.00 57.38 81 GLU A C 1
ATOM 648 O O . GLU A 1 81 ? 13.392 0.192 1.880 1.00 57.38 81 GLU A O 1
ATOM 653 N N . LYS A 1 82 ? 12.586 -0.800 3.724 1.00 62.66 82 LYS A N 1
ATOM 654 C CA . LYS A 1 82 ? 12.002 0.412 4.315 1.00 62.66 82 LYS A CA 1
ATOM 655 C C . LYS A 1 82 ? 12.898 1.103 5.343 1.00 62.66 82 LYS A C 1
ATOM 657 O O . LYS A 1 82 ? 12.415 1.995 6.031 1.00 62.66 82 LYS A O 1
ATOM 662 N N . SER A 1 83 ? 14.179 0.720 5.429 1.00 53.25 83 SER A N 1
ATOM 663 C CA . SER A 1 83 ? 15.168 1.311 6.350 1.00 53.25 83 SER A CA 1
ATOM 664 C C . SER A 1 83 ? 14.673 1.367 7.799 1.00 53.25 83 SER A C 1
ATOM 666 O O . SER A 1 83 ? 14.976 2.289 8.550 1.00 53.25 83 SER A O 1
ATOM 668 N N . LEU A 1 84 ? 13.885 0.367 8.191 1.00 58.28 84 LEU A N 1
ATOM 669 C CA . LEU A 1 84 ? 13.559 0.136 9.582 1.00 58.28 84 LEU A CA 1
ATOM 670 C C . LEU A 1 84 ? 14.641 -0.800 10.118 1.00 58.28 84 LEU A C 1
ATOM 672 O O . LEU A 1 84 ? 14.448 -2.006 10.156 1.00 58.28 84 LEU A O 1
ATOM 676 N N . ASP A 1 85 ? 15.742 -0.282 10.650 1.00 51.03 85 ASP A N 1
ATOM 677 C CA . ASP A 1 85 ? 16.594 -1.083 11.557 1.00 51.03 85 ASP A CA 1
ATOM 678 C C . ASP A 1 85 ? 15.824 -1.508 12.847 1.00 51.03 85 ASP A C 1
ATOM 680 O O . ASP A 1 85 ? 16.332 -2.188 13.733 1.00 51.03 85 ASP A O 1
ATOM 684 N N . LEU A 1 86 ? 14.534 -1.149 12.896 1.00 54.34 86 LEU A N 1
ATOM 685 C CA . LEU A 1 86 ? 13.501 -1.300 13.914 1.00 54.34 86 LEU A CA 1
ATOM 686 C C . LEU A 1 86 ? 12.515 -2.453 13.622 1.00 54.34 86 LEU A C 1
ATOM 688 O O . LEU A 1 86 ? 11.440 -2.493 14.210 1.00 54.34 86 LEU A O 1
ATOM 692 N N . LEU A 1 87 ? 12.823 -3.375 12.697 1.00 60.00 87 LEU A N 1
ATOM 693 C CA . LEU A 1 87 ? 11.881 -4.396 12.182 1.00 60.00 87 LEU A CA 1
ATOM 694 C C . LEU A 1 87 ? 11.267 -5.339 13.228 1.00 60.00 87 LEU A C 1
ATOM 696 O O . LEU A 1 87 ? 10.340 -6.087 12.910 1.00 60.00 87 LEU A O 1
ATOM 700 N N . LYS A 1 88 ? 11.753 -5.329 14.470 1.00 71.75 88 LYS A N 1
ATOM 701 C CA . LYS A 1 88 ? 11.128 -6.090 15.548 1.00 71.75 88 LYS A CA 1
ATOM 702 C C . LYS A 1 88 ? 9.977 -5.284 16.132 1.00 71.75 88 LYS A C 1
ATOM 704 O O . LYS A 1 88 ? 10.183 -4.195 16.660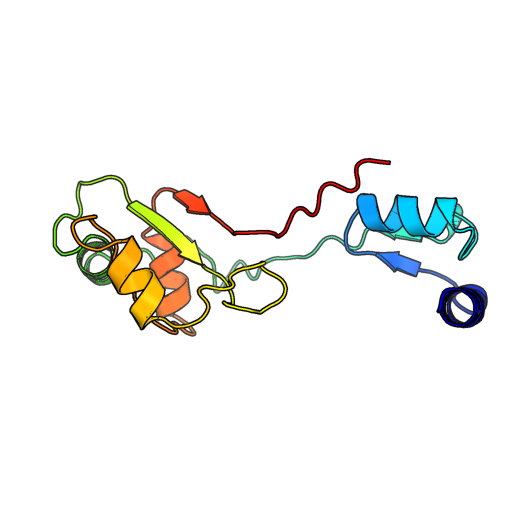 1.00 71.75 88 LYS A O 1
ATOM 709 N N . ARG A 1 89 ? 8.780 -5.873 16.093 1.00 77.06 89 ARG A N 1
ATOM 710 C CA . ARG A 1 89 ? 7.557 -5.355 16.723 1.00 77.06 89 ARG A CA 1
ATOM 711 C C . ARG A 1 89 ? 7.815 -4.792 18.124 1.00 77.06 89 ARG A C 1
ATOM 713 O O . ARG A 1 89 ? 7.412 -3.673 18.394 1.00 77.06 89 ARG A O 1
ATOM 720 N N . GLU A 1 90 ? 8.573 -5.512 18.949 1.00 81.19 90 GLU A N 1
ATOM 721 C CA . GLU A 1 90 ? 8.958 -5.093 20.305 1.00 81.19 90 GLU A CA 1
ATOM 722 C C . GLU A 1 90 ? 9.647 -3.721 20.355 1.00 81.19 90 GLU A C 1
ATOM 724 O O . GLU A 1 90 ? 9.458 -2.952 21.292 1.00 81.19 90 GLU A O 1
ATOM 729 N N . HIS A 1 91 ? 10.479 -3.407 19.362 1.00 82.62 91 HIS A N 1
ATOM 730 C CA . HIS A 1 91 ? 11.170 -2.127 19.303 1.00 82.62 91 HIS A CA 1
ATOM 731 C C . HIS A 1 91 ? 10.208 -1.002 18.915 1.00 82.62 91 HIS A C 1
ATOM 733 O O . HIS A 1 91 ? 10.236 0.058 19.532 1.00 82.62 91 HIS A O 1
ATOM 739 N N . LEU A 1 92 ? 9.318 -1.242 17.947 1.00 81.94 92 LEU A N 1
ATOM 740 C CA . LEU A 1 92 ? 8.263 -0.288 17.595 1.00 81.94 92 LEU A CA 1
ATOM 741 C C . LEU A 1 92 ? 7.311 -0.053 18.776 1.00 81.94 92 LEU A C 1
ATOM 743 O O . LEU A 1 92 ? 7.009 1.090 19.091 1.00 81.94 92 LEU A O 1
ATOM 747 N N . GLU A 1 93 ? 6.899 -1.106 19.479 1.00 85.50 93 GLU A N 1
ATOM 748 C CA . GLU A 1 93 ? 6.058 -0.992 20.676 1.00 85.50 93 GLU A CA 1
ATOM 749 C C . GLU A 1 93 ? 6.742 -0.175 21.780 1.00 85.50 93 GLU A C 1
ATOM 751 O O . GLU A 1 93 ? 6.091 0.639 22.429 1.00 85.50 93 GLU A O 1
ATOM 756 N N . LYS A 1 94 ? 8.065 -0.311 21.950 1.00 86.81 94 LYS A N 1
ATOM 757 C CA . LYS A 1 94 ? 8.839 0.548 22.861 1.00 86.81 94 LYS A CA 1
ATOM 758 C C . LYS A 1 94 ? 8.900 2.000 22.391 1.00 86.81 94 LYS A C 1
ATOM 760 O O . LYS A 1 94 ? 8.713 2.894 23.209 1.00 86.81 94 LYS A O 1
ATOM 765 N N . LEU A 1 95 ? 9.154 2.240 21.103 1.00 87.62 95 LEU A N 1
ATOM 766 C CA . LEU A 1 95 ? 9.240 3.592 20.536 1.00 87.62 95 LEU A CA 1
ATOM 767 C C . LEU A 1 95 ? 7.920 4.358 20.640 1.00 87.62 95 LEU A C 1
ATOM 769 O O . LEU A 1 95 ? 7.931 5.557 20.891 1.00 87.62 95 LEU A O 1
ATOM 773 N N . PHE A 1 96 ? 6.799 3.666 20.450 1.00 88.19 96 PHE A N 1
ATOM 774 C CA . PHE A 1 96 ? 5.457 4.242 20.522 1.00 88.19 96 PHE A CA 1
ATOM 775 C C . PHE A 1 96 ? 4.793 4.039 21.895 1.00 88.19 96 PHE A C 1
ATOM 777 O O . PHE A 1 96 ? 3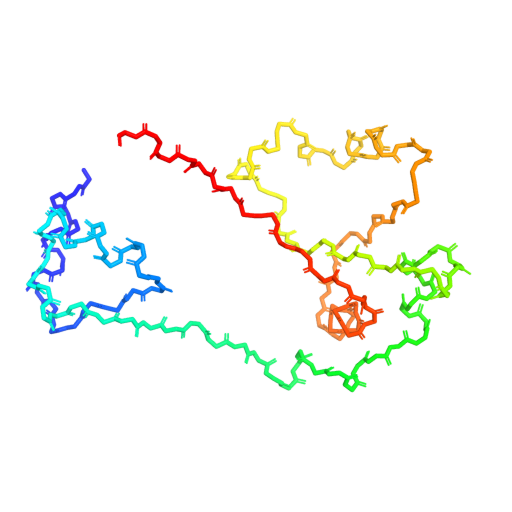.589 4.250 22.037 1.00 88.19 96 PHE A O 1
ATOM 784 N N . SER A 1 97 ? 5.559 3.652 22.920 1.00 87.94 97 SER A N 1
ATOM 785 C CA . SER A 1 97 ? 5.044 3.499 24.281 1.00 87.94 97 SER A CA 1
ATOM 786 C C . SER A 1 97 ? 4.512 4.835 24.809 1.00 87.94 97 SER A C 1
ATOM 788 O O . SER A 1 97 ? 5.199 5.855 24.755 1.00 87.94 97 SER A O 1
ATOM 790 N N . GLY A 1 98 ? 3.272 4.841 25.302 1.00 86.56 98 GLY A N 1
ATOM 791 C CA . GLY A 1 98 ? 2.585 6.053 25.762 1.00 86.56 98 GLY A CA 1
ATOM 792 C C . GLY A 1 98 ? 1.950 6.899 24.650 1.00 86.56 98 GLY A C 1
ATOM 793 O O . GLY A 1 98 ? 1.320 7.911 24.949 1.00 86.56 98 GLY A O 1
ATOM 794 N N . MET A 1 99 ? 2.068 6.491 23.383 1.00 89.00 99 MET A N 1
ATOM 795 C CA . MET A 1 99 ? 1.352 7.102 22.261 1.00 89.00 99 MET A CA 1
ATOM 796 C C . MET A 1 99 ? 0.080 6.299 21.936 1.00 89.00 99 MET A C 1
ATOM 798 O O . MET A 1 99 ? 0.057 5.085 22.145 1.00 89.00 99 MET A O 1
ATOM 802 N N . PRO A 1 100 ? -0.979 6.930 21.396 1.00 89.56 100 PRO A N 1
ATOM 803 C CA . PRO A 1 100 ? -2.217 6.244 21.019 1.00 89.56 100 PRO A CA 1
ATOM 804 C C . PRO A 1 100 ? -2.038 5.465 19.702 1.00 89.56 100 PRO A C 1
ATOM 806 O O . PRO A 1 100 ? -2.587 5.831 18.666 1.00 89.56 100 PRO A O 1
ATOM 809 N N . VAL A 1 101 ? -1.212 4.416 19.722 1.00 90.56 101 VAL A N 1
ATOM 810 C CA . VAL A 1 101 ? -0.886 3.579 18.558 1.00 90.56 101 VAL A CA 1
ATOM 811 C C . VAL A 1 101 ? -1.343 2.146 18.806 1.00 90.56 101 VAL A C 1
ATOM 813 O O . VAL A 1 101 ? -0.956 1.523 19.793 1.00 90.56 101 VAL A O 1
ATOM 816 N N . VAL A 1 102 ? -2.130 1.601 17.877 1.00 90.69 102 VAL A N 1
ATOM 817 C CA . VAL A 1 102 ? -2.596 0.208 17.914 1.00 90.69 102 VAL A CA 1
ATOM 818 C C . VAL A 1 102 ? -1.839 -0.623 16.879 1.00 90.69 102 VAL A C 1
ATOM 820 O O . VAL A 1 102 ? -1.905 -0.363 15.678 1.00 90.69 102 VAL A O 1
ATOM 823 N N . PHE A 1 103 ? -1.145 -1.669 17.334 1.00 90.69 103 PHE A N 1
ATOM 824 C CA . PHE A 1 103 ? -0.489 -2.642 16.456 1.00 90.69 103 PHE A CA 1
ATOM 825 C C . PHE A 1 103 ? -1.435 -3.807 16.149 1.00 90.69 103 PHE A C 1
ATOM 827 O O . PHE A 1 103 ? -1.561 -4.753 16.927 1.00 90.69 103 PHE A O 1
ATOM 834 N N . THR A 1 104 ? -2.086 -3.756 14.988 1.00 89.81 104 THR A N 1
ATOM 835 C CA . THR A 1 104 ? -3.099 -4.741 14.560 1.00 89.81 104 THR A CA 1
ATOM 836 C C . THR A 1 104 ? -2.520 -6.086 14.126 1.00 89.81 104 THR A C 1
ATOM 838 O O . THR A 1 104 ? -3.231 -7.090 14.112 1.00 89.81 104 THR A O 1
ATOM 841 N N . GLY A 1 105 ? -1.230 -6.125 13.785 1.00 88.38 105 GLY A N 1
ATOM 842 C CA . GLY A 1 105 ? -0.605 -7.296 13.181 1.00 88.38 105 GLY A CA 1
ATOM 843 C C . GLY A 1 105 ? -0.993 -7.457 11.709 1.00 88.38 105 GLY A C 1
ATOM 844 O O . GLY A 1 105 ? -1.108 -6.482 10.970 1.00 88.38 105 GLY A O 1
ATOM 845 N N . MET A 1 106 ? -1.136 -8.704 11.260 1.00 89.88 106 MET A N 1
ATOM 846 C CA . MET A 1 106 ? -1.447 -9.020 9.865 1.00 89.88 106 MET A CA 1
ATOM 847 C C . MET A 1 106 ? -2.959 -9.129 9.666 1.00 89.88 106 MET A C 1
ATOM 849 O O . MET A 1 106 ? -3.554 -10.112 10.095 1.00 89.88 106 MET A O 1
ATOM 853 N N . LEU A 1 107 ? -3.551 -8.169 8.957 1.00 92.56 107 LEU A N 1
ATOM 854 C CA . LEU A 1 107 ? -4.945 -8.233 8.506 1.00 92.56 107 LEU A CA 1
ATOM 855 C C . LEU A 1 107 ? -5.019 -8.774 7.073 1.00 92.56 107 LEU A C 1
ATOM 857 O O . LEU A 1 107 ? -4.121 -8.529 6.259 1.00 92.56 107 LEU A O 1
ATOM 861 N N . ARG A 1 108 ? -6.075 -9.529 6.752 1.00 93.50 108 ARG A N 1
ATOM 862 C CA . ARG A 1 108 ? -6.294 -10.131 5.424 1.00 93.50 108 ARG A CA 1
ATOM 863 C C . ARG A 1 108 ? -7.776 -10.128 5.059 1.00 93.50 108 ARG A C 1
ATOM 865 O O . ARG A 1 108 ? -8.626 -10.099 5.939 1.00 93.50 108 ARG A O 1
ATOM 872 N N . GLY A 1 109 ? -8.060 -10.214 3.758 1.00 94.56 109 GLY A N 1
ATOM 873 C CA . GLY A 1 109 ? -9.429 -10.297 3.247 1.00 94.56 109 GLY A CA 1
ATOM 874 C C . GLY A 1 109 ? -10.285 -9.131 3.732 1.00 94.56 109 GLY A C 1
ATOM 875 O O . GLY A 1 109 ? -9.830 -7.988 3.734 1.00 94.56 109 GLY A O 1
ATOM 876 N N . GLU A 1 110 ? -11.496 -9.442 4.188 1.00 95.19 110 GLU A N 1
ATOM 877 C CA . GLU A 1 110 ? -12.462 -8.441 4.632 1.00 95.19 110 GLU A CA 1
ATOM 878 C C . GLU A 1 110 ? -11.960 -7.595 5.811 1.00 95.19 110 GLU A C 1
ATOM 880 O O . GLU A 1 110 ? -12.174 -6.390 5.801 1.00 95.19 110 GLU A O 1
ATOM 885 N N . GLU A 1 111 ? -11.217 -8.154 6.776 1.00 95.31 111 GLU A N 1
ATOM 886 C CA . GLU A 1 111 ? -10.677 -7.351 7.888 1.00 95.31 111 GLU A CA 1
ATOM 887 C C . GLU A 1 111 ? -9.758 -6.224 7.393 1.00 95.31 111 GLU A C 1
ATOM 889 O O . GLU A 1 111 ? -9.771 -5.116 7.929 1.00 95.31 111 GLU A O 1
ATOM 894 N N . LEU A 1 112 ? -8.961 -6.491 6.353 1.00 94.88 112 LEU A N 1
ATOM 895 C CA . LEU A 1 112 ? -8.095 -5.477 5.755 1.00 94.88 112 LEU A CA 1
ATOM 896 C C . LEU A 1 112 ? -8.925 -4.410 5.032 1.00 94.88 112 LEU A C 1
ATOM 898 O O . LEU A 1 112 ? -8.644 -3.220 5.167 1.00 94.88 112 LEU A O 1
ATOM 902 N N . SER A 1 113 ? -9.955 -4.829 4.296 1.00 95.94 113 SER A N 1
ATOM 903 C CA . SER A 1 113 ? -10.909 -3.925 3.649 1.00 95.94 113 SER A CA 1
ATOM 904 C C . SER A 1 113 ? -11.616 -3.026 4.661 1.00 95.94 113 SER A C 1
ATOM 906 O O . SER A 1 113 ? -11.698 -1.814 4.460 1.00 95.94 113 SER A O 1
ATOM 908 N N . GLN A 1 114 ? -12.072 -3.605 5.773 1.00 96.19 114 GLN A N 1
ATOM 909 C CA . GLN A 1 114 ? -12.722 -2.884 6.859 1.00 96.19 114 GLN A CA 1
ATOM 910 C C . GLN A 1 114 ? -11.771 -1.888 7.516 1.00 96.19 114 GLN A C 1
ATOM 912 O O . GLN A 1 114 ? -12.188 -0.768 7.808 1.00 96.19 114 GLN A O 1
ATOM 917 N N . ALA A 1 115 ? -10.500 -2.253 7.717 1.00 94.81 115 ALA A N 1
ATOM 918 C CA . ALA A 1 115 ? -9.507 -1.336 8.265 1.00 94.81 115 ALA A CA 1
ATOM 919 C C . ALA A 1 115 ? -9.334 -0.103 7.365 1.00 94.81 115 ALA A C 1
ATOM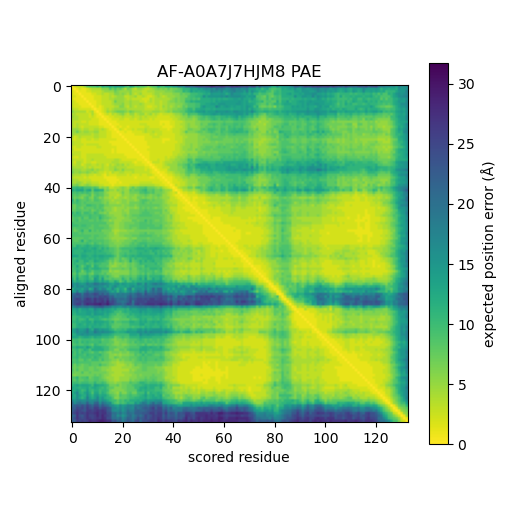 921 O O . ALA A 1 115 ? -9.532 1.016 7.827 1.00 94.81 115 ALA A O 1
ATOM 922 N N . TYR A 1 116 ? -9.105 -0.302 6.061 1.00 94.25 116 TYR A N 1
ATOM 923 C CA . TYR A 1 116 ? -9.003 0.803 5.099 1.00 94.25 116 TYR A CA 1
ATOM 924 C C . TYR A 1 116 ? -10.264 1.678 5.034 1.00 94.25 116 TYR A C 1
ATOM 926 O O . TYR A 1 116 ? -10.153 2.895 4.927 1.00 94.25 116 TYR A O 1
ATOM 934 N N . ALA A 1 117 ? -11.459 1.082 5.086 1.00 95.25 117 ALA A N 1
ATOM 935 C CA . ALA A 1 117 ? -12.723 1.819 5.003 1.00 95.25 117 ALA A CA 1
ATOM 936 C C . ALA A 1 117 ? -13.108 2.544 6.312 1.00 95.25 117 ALA A C 1
ATOM 938 O O . ALA A 1 117 ? -13.964 3.437 6.306 1.00 95.25 117 ALA A O 1
ATOM 939 N N . SER A 1 118 ? -12.512 2.148 7.440 1.00 95.12 118 SER A N 1
ATOM 940 C CA . SER A 1 118 ? -12.809 2.699 8.770 1.00 95.12 118 SER A CA 1
ATOM 941 C C . SER A 1 118 ? -11.808 3.771 9.219 1.00 95.12 118 SER A C 1
ATOM 943 O O . SER A 1 118 ? -12.115 4.514 10.153 1.00 95.12 118 SER A O 1
ATOM 945 N N . GLY A 1 119 ? -10.665 3.891 8.539 1.00 92.56 119 GLY A N 1
ATOM 946 C CA . GLY A 1 119 ? -9.704 4.985 8.678 1.00 92.56 119 GLY A CA 1
ATOM 947 C C . GLY A 1 119 ? -10.207 6.339 8.195 1.00 92.56 119 GLY A C 1
ATOM 948 O O . GLY A 1 119 ? -11.119 6.418 7.373 1.00 92.56 119 GLY A O 1
ATOM 949 N N . ASP A 1 120 ? -9.571 7.410 8.675 1.00 92.44 120 ASP A N 1
ATOM 950 C CA . ASP A 1 120 ? -9.786 8.765 8.147 1.00 92.44 120 ASP A CA 1
ATOM 951 C C . ASP A 1 120 ? -8.694 9.140 7.138 1.00 92.44 120 ASP A C 1
ATOM 953 O O . ASP A 1 120 ? -8.966 9.743 6.101 1.00 92.44 120 ASP A O 1
ATOM 957 N N . VAL A 1 121 ? -7.444 8.756 7.420 1.00 91.06 121 VAL A N 1
ATOM 958 C CA . VAL A 1 121 ? -6.301 8.985 6.528 1.00 91.06 121 VAL A CA 1
ATOM 959 C C . VAL A 1 121 ? -5.420 7.745 6.484 1.00 91.06 121 VAL A C 1
ATOM 961 O O . VAL A 1 121 ? -4.861 7.333 7.497 1.00 91.06 121 VAL A O 1
ATOM 964 N N . SER A 1 122 ? -5.212 7.188 5.293 1.00 85.19 122 SER A N 1
ATOM 965 C CA . SER A 1 122 ? -4.243 6.110 5.091 1.00 85.19 122 SER A CA 1
ATOM 966 C C . SER A 1 122 ? -2.898 6.664 4.626 1.00 85.19 122 SER A C 1
ATOM 968 O O . SER A 1 122 ? -2.816 7.485 3.714 1.00 85.19 122 SER A O 1
ATOM 970 N N . SER A 1 123 ? -1.816 6.178 5.224 1.00 83.31 123 SER A N 1
ATOM 971 C CA . SER A 1 123 ? -0.447 6.484 4.815 1.00 83.31 123 SER A CA 1
ATOM 972 C C . SER A 1 123 ? 0.305 5.211 4.447 1.00 83.31 123 SER A C 1
ATOM 974 O O . SER A 1 123 ? 0.069 4.143 5.007 1.00 83.31 123 SER A O 1
ATOM 976 N N . CYS A 1 124 ? 1.229 5.322 3.495 1.00 76.50 124 CYS A N 1
ATOM 977 C CA . CYS A 1 124 ? 2.132 4.242 3.125 1.00 76.50 124 CYS A CA 1
ATOM 978 C C . CYS A 1 124 ? 3.564 4.760 3.216 1.00 76.50 124 CYS A C 1
ATOM 980 O O . CYS A 1 124 ? 3.934 5.701 2.515 1.00 76.50 124 CYS A O 1
ATOM 982 N N . LEU A 1 125 ? 4.376 4.143 4.075 1.00 67.81 125 LEU A N 1
ATOM 983 C CA . LEU A 1 125 ? 5.811 4.409 4.103 1.00 67.81 125 LEU A CA 1
ATOM 984 C C . LEU A 1 125 ? 6.435 3.829 2.835 1.00 67.81 125 LEU A C 1
ATOM 986 O O . LEU A 1 125 ? 6.542 2.604 2.686 1.00 67.81 125 LEU A O 1
ATOM 990 N N . GLN A 1 126 ? 6.824 4.717 1.927 1.00 61.53 126 GLN A N 1
ATOM 991 C CA . GLN A 1 126 ? 7.698 4.410 0.805 1.00 61.53 126 GLN A CA 1
ATOM 992 C C . GLN A 1 126 ? 9.101 4.894 1.158 1.00 61.53 126 GLN A C 1
ATOM 994 O O . GLN A 1 126 ? 9.269 6.036 1.581 1.00 61.53 126 GLN A O 1
ATOM 999 N N . ASN A 1 127 ? 10.103 4.028 0.993 1.00 54.56 127 ASN A N 1
ATOM 1000 C CA . ASN A 1 127 ? 11.494 4.442 1.119 1.00 54.56 127 ASN A CA 1
ATOM 1001 C C . ASN A 1 127 ? 11.838 5.339 -0.072 1.00 54.56 127 ASN A C 1
ATOM 1003 O O . ASN A 1 127 ? 12.226 4.860 -1.138 1.00 54.56 127 ASN A O 1
ATOM 1007 N N . GLN A 1 128 ? 11.644 6.644 0.086 1.00 48.84 128 GLN A N 1
ATOM 1008 C CA . GLN A 1 128 ? 12.246 7.622 -0.801 1.00 48.84 128 GLN A CA 1
ATOM 1009 C C . GLN A 1 128 ? 13.712 7.742 -0.397 1.00 48.84 128 GLN A C 1
ATOM 1011 O O . GLN A 1 128 ? 14.097 8.657 0.327 1.00 48.84 128 GLN A O 1
ATOM 1016 N N . ARG A 1 129 ? 14.553 6.819 -0.881 1.00 45.09 129 ARG A N 1
ATOM 1017 C CA . ARG A 1 129 ? 15.964 7.163 -1.049 1.00 45.09 129 ARG A CA 1
ATOM 1018 C C . ARG A 1 129 ? 15.987 8.339 -2.014 1.00 45.09 129 ARG A C 1
ATOM 1020 O O . ARG A 1 129 ? 15.780 8.161 -3.211 1.00 45.09 129 ARG A O 1
ATOM 1027 N N . ARG A 1 130 ? 16.152 9.540 -1.461 1.00 38.34 130 ARG A N 1
ATOM 1028 C CA . ARG A 1 130 ? 16.508 10.746 -2.198 1.00 38.34 130 ARG A CA 1
ATOM 1029 C C . ARG A 1 130 ? 17.777 10.386 -2.965 1.00 38.34 130 ARG A C 1
ATOM 1031 O O . ARG A 1 130 ? 18.825 10.178 -2.359 1.00 38.34 130 ARG A O 1
ATOM 1038 N N . LEU A 1 131 ? 17.657 10.175 -4.271 1.00 39.31 131 LEU A N 1
ATOM 1039 C CA . LEU A 1 131 ? 18.819 10.168 -5.146 1.00 39.31 131 LEU A CA 1
ATOM 1040 C C . LEU A 1 131 ? 19.204 11.639 -5.297 1.00 39.31 131 LEU A C 1
ATOM 1042 O O . LEU A 1 131 ? 18.800 12.295 -6.250 1.00 39.31 131 LEU A O 1
ATOM 1046 N N . ASP A 1 132 ? 19.885 12.165 -4.279 1.00 35.34 132 ASP A N 1
ATOM 1047 C CA . ASP A 1 132 ? 20.648 13.396 -4.413 1.00 35.34 132 ASP A CA 1
ATOM 1048 C C . ASP A 1 132 ? 21.883 13.036 -5.254 1.00 35.34 132 ASP A C 1
ATOM 1050 O O . ASP A 1 132 ? 22.847 12.448 -4.758 1.00 35.34 132 ASP A O 1
ATOM 1054 N N . THR A 1 133 ? 21.799 13.329 -6.550 1.00 37.50 133 THR A N 1
ATOM 1055 C CA . THR A 1 133 ? 22.933 13.498 -7.469 1.00 37.50 133 THR A CA 1
ATOM 1056 C C . THR A 1 133 ? 22.695 14.743 -8.293 1.00 37.50 133 THR A C 1
ATOM 1058 O O . THR A 1 133 ? 21.571 14.838 -8.840 1.00 37.50 133 THR A O 1
#

Nearest PDB structures (foldseek):
  3c4q-assembly2_B  TM=7.260E-01  e=7.391E-02  Corynebacterium glutamicum
  3c48-assembly1_B  TM=4.651E-01  e=7.840E-02  Corynebacterium glutamicum
  7mi0-assembly1_A  TM=7.079E-01  e=3.230E-01  Rickettsia africae ESF-5
  3c4q-assembly1_A  TM=7.283E-01  e=6.180E-01  Corynebacterium glutamicum

Mean predicted aligned error: 8.05 Å

pLDDT: mean 84.78, std 13.92, range [35.34, 96.69]

Sequence (133 aa):
MWWVIKFLHKAVDLTLVPSAALAKELEAARVTAGNKIRLWNKGVDSESFHPKYRSQEMRIRLSNGEPERPLKDLVGRLGVEKSLDLLKREHLEKLFSGMPVVFTGMLRGEELSQAYASGDVSSCLQNQRRLDT

Organism: Camellia sinensis (NCBI:txid4442)

Solvent-accessible surface area (backbone atoms only — not comparable to full-atom values): 8344 Å² total; per-resi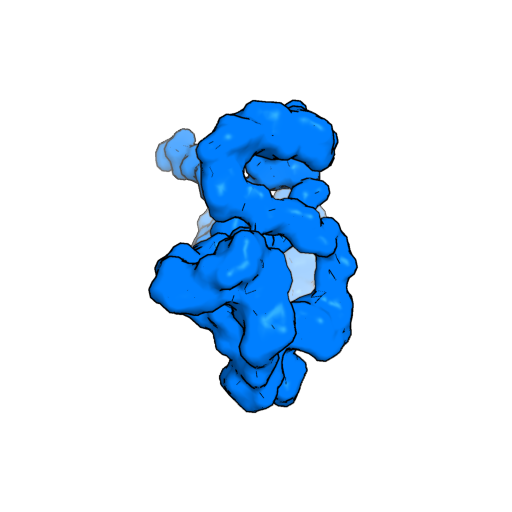due (Å²): 117,68,67,59,56,29,58,58,47,60,79,48,84,65,47,77,32,74,41,72,68,59,48,51,51,39,46,75,67,59,33,46,64,64,90,35,54,44,79,43,74,82,84,75,65,62,79,67,64,30,72,85,41,47,34,70,70,52,27,28,63,63,42,76,70,42,62,89,54,91,42,75,41,78,65,77,85,90,48,74,81,57,74,44,96,52,75,49,66,71,53,47,54,58,73,45,57,96,49,101,71,69,87,83,75,88,68,57,72,66,60,37,23,17,49,67,35,42,40,74,42,82,46,67,94,69,65,74,77,76,80,84,124